Protein AF-A0A9E1VXN6-F1 (afdb_monomer)

Radius of gyration: 14.96 Å; Cα contacts (8 Å, |Δi|>4): 104; chains: 1; bounding box: 39×23×45 Å

Foldseek 3Di:
DLLVLLLVLLVVLLVLLVVLVVLLVVVDDDPLSVVSNVLSVVLNVLSVVLNVCVVPNPDQSLVSLVSSLVSLVVSLVSCVVSVSDDPVRNVVSVVVNVVSNVVSVVSSVVSVVVD

Mean predicted aligned error: 5.27 Å

Nearest PDB structures (foldseek):
  1x8z-assembly1_A-2  TM=6.016E-01  e=4.946E-01  Arabidopsis thaliana
  1x8z-assembly3_A  TM=6.016E-01  e=4.946E-01  Arabidopsis thaliana
  6wkt-assembly1_A  TM=6.660E-01  e=1.505E+00  Bacillus subtilis subsp. subtilis str. 168
  5fig-assembly1_D  TM=6.000E-01  e=5.971E+00  Bacillus subtilis

Secondary structure (DSSP, 8-state):
-HHHHHHHHHHHHHHHTHHHHHHHHHH-S-HHHHHHHHHHHHHHHHHHHHHHHHHHS---HHHHHHHHHHHHHHHHHHHHHHT-S-HHHHHHHHHHHHHHHHHHHHHHHHHHHT-

Solvent-accessible surface area (backbone atoms only — not comparable to full-atom values): 6246 Å² total; per-residue (Å²): 114,68,68,62,53,50,53,52,50,28,51,50,53,38,56,56,29,50,55,38,50,56,43,26,72,73,71,43,101,41,74,66,34,55,50,36,44,53,48,27,51,53,44,34,51,48,30,52,46,36,55,47,39,65,72,77,40,96,56,62,66,58,56,41,48,51,55,50,50,51,42,56,52,52,50,54,53,50,50,59,75,66,62,69,60,54,70,68,61,45,52,50,52,51,53,53,50,51,53,51,47,51,53,47,53,52,49,41,53,51,58,60,72,75,106

Sequence (115 aa):
APDLFISYSAIILSFMCGTLWAGWQTIGNNRLAKGAVLLSNLLALSAWGALLLMLIASVPKVFCVILLMFGFISLLTAERMLGTAVMDYWRMRLSLTAIVLILHLIMITLVIMEF

pLDDT: mean 85.53, std 7.59, range [53.97, 94.62]

Structure (mmCIF, N/CA/C/O backbone):
data_AF-A0A9E1VXN6-F1
#
_entry.id   AF-A0A9E1VXN6-F1
#
loop_
_atom_site.group_PDB
_atom_site.id
_atom_site.type_symbol
_atom_site.label_atom_id
_atom_site.label_alt_id
_atom_site.label_comp_id
_atom_site.label_asym_id
_atom_site.label_entity_id
_atom_site.label_seq_id
_atom_site.pdbx_PDB_ins_code
_atom_site.Cartn_x
_atom_site.Cartn_y
_atom_site.Cartn_z
_atom_site.occupancy
_atom_site.B_iso_or_equiv
_atom_site.auth_seq_id
_atom_site.auth_comp_id
_atom_site.auth_asym_id
_atom_site.auth_atom_id
_atom_site.pdbx_PDB_model_num
ATOM 1 N N . ALA A 1 1 ? -13.308 8.437 13.376 1.00 72.69 1 ALA A N 1
ATOM 2 C CA . ALA A 1 1 ? -11.920 8.532 12.864 1.00 72.69 1 ALA A CA 1
ATOM 3 C C . ALA A 1 1 ? -11.483 7.322 12.017 1.00 72.69 1 ALA A C 1
ATOM 5 O O . ALA A 1 1 ? -10.937 7.559 10.941 1.00 72.69 1 ALA A O 1
ATOM 6 N N . PRO A 1 2 ? -11.739 6.055 12.412 1.00 82.38 2 PRO A N 1
ATOM 7 C CA . PRO A 1 2 ? -11.236 4.875 11.686 1.00 82.38 2 PRO A CA 1
ATOM 8 C C . PRO A 1 2 ? -11.739 4.765 10.242 1.00 82.38 2 PRO A C 1
ATOM 10 O O . PRO A 1 2 ? -10.987 4.435 9.333 1.00 82.38 2 PRO A O 1
ATOM 13 N N . ASP A 1 3 ? -13.000 5.127 10.033 1.00 85.62 3 ASP A N 1
ATOM 14 C CA . ASP A 1 3 ? -13.703 5.012 8.754 1.00 85.62 3 ASP A CA 1
ATOM 15 C C . ASP A 1 3 ? -13.074 5.891 7.653 1.00 85.62 3 ASP A C 1
ATOM 17 O O . ASP A 1 3 ? -12.901 5.463 6.509 1.00 85.62 3 ASP A O 1
ATOM 21 N N . LEU A 1 4 ? -12.648 7.106 8.021 1.00 88.69 4 LEU A N 1
ATOM 22 C CA . LEU A 1 4 ? -11.937 8.025 7.127 1.00 88.69 4 LEU A CA 1
ATOM 23 C C . LEU A 1 4 ? -10.533 7.508 6.796 1.00 88.69 4 LEU A C 1
ATOM 25 O O . LEU A 1 4 ? -10.109 7.581 5.644 1.00 88.69 4 LEU A O 1
ATOM 29 N N . PHE A 1 5 ? -9.829 6.950 7.786 1.00 89.50 5 PHE A N 1
ATOM 30 C CA . PHE A 1 5 ? -8.493 6.384 7.592 1.00 89.50 5 PHE A CA 1
ATOM 31 C C . PHE A 1 5 ? -8.513 5.176 6.644 1.00 89.50 5 PHE A C 1
ATOM 33 O O . PHE A 1 5 ? -7.684 5.090 5.736 1.00 89.50 5 PHE A O 1
ATOM 40 N N . ILE A 1 6 ? -9.479 4.269 6.825 1.00 89.75 6 ILE A N 1
ATOM 41 C CA . ILE A 1 6 ? -9.686 3.095 5.965 1.00 89.75 6 ILE A CA 1
ATOM 42 C C . ILE A 1 6 ? -10.002 3.551 4.536 1.00 89.75 6 ILE A C 1
ATOM 44 O O . ILE A 1 6 ? -9.363 3.088 3.593 1.00 89.75 6 ILE A O 1
ATOM 48 N N . SER A 1 7 ? -10.921 4.509 4.377 1.00 91.88 7 SER A N 1
ATOM 49 C CA . SER A 1 7 ? -11.303 5.058 3.067 1.00 91.88 7 SER A CA 1
ATOM 50 C C . SER A 1 7 ? -10.123 5.691 2.330 1.00 91.88 7 SER A C 1
ATOM 52 O O . SER A 1 7 ? -9.873 5.377 1.167 1.00 91.88 7 SER A O 1
ATOM 54 N N . TYR A 1 8 ? -9.346 6.531 3.016 1.00 92.75 8 TYR A N 1
ATOM 55 C CA . TYR A 1 8 ? -8.145 7.151 2.457 1.00 92.75 8 TYR A CA 1
ATOM 56 C C . TYR A 1 8 ? -7.103 6.106 2.036 1.00 92.75 8 TYR A C 1
ATOM 58 O O . TYR A 1 8 ? -6.574 6.152 0.923 1.00 92.75 8 TYR A O 1
ATOM 66 N N . SER A 1 9 ? -6.855 5.123 2.901 1.00 92.06 9 SER A N 1
ATOM 67 C CA . SER A 1 9 ? -5.891 4.050 2.649 1.00 92.06 9 SER A CA 1
ATOM 68 C C . SER A 1 9 ? -6.306 3.179 1.460 1.00 92.06 9 SER A C 1
ATOM 70 O O . SER A 1 9 ? -5.466 2.846 0.627 1.00 92.06 9 SER A O 1
ATOM 72 N N . ALA A 1 10 ? -7.601 2.876 1.323 1.00 92.44 10 ALA A N 1
ATOM 73 C CA . ALA A 1 10 ? -8.147 2.131 0.192 1.00 92.44 10 ALA A CA 1
ATOM 74 C C . ALA A 1 10 ? -7.973 2.876 -1.144 1.00 92.44 10 ALA A C 1
ATOM 76 O O . ALA A 1 10 ? -7.595 2.263 -2.147 1.00 92.44 10 ALA A O 1
ATOM 77 N N . ILE A 1 11 ? -8.189 4.198 -1.159 1.00 92.94 11 ILE A N 1
ATOM 78 C CA . ILE A 1 11 ? -7.987 5.034 -2.354 1.00 92.94 11 ILE A CA 1
ATOM 79 C C . ILE A 1 11 ? -6.512 5.036 -2.762 1.00 92.94 11 ILE A C 1
ATOM 81 O O . ILE A 1 11 ? -6.202 4.788 -3.928 1.00 92.94 11 ILE A O 1
ATOM 85 N N . ILE A 1 12 ? -5.593 5.262 -1.818 1.00 92.75 12 ILE A N 1
ATOM 86 C CA . ILE A 1 12 ? -4.154 5.265 -2.117 1.00 92.75 12 ILE A CA 1
ATOM 87 C C . ILE A 1 12 ? -3.691 3.903 -2.606 1.00 92.75 12 ILE A C 1
ATOM 89 O O . ILE A 1 12 ? -2.975 3.833 -3.602 1.00 92.75 12 ILE A O 1
ATOM 93 N N . LEU A 1 13 ? -4.093 2.822 -1.937 1.00 91.19 13 LEU A N 1
ATOM 94 C CA . LEU A 1 13 ? -3.713 1.476 -2.349 1.00 91.19 13 LEU A CA 1
ATOM 95 C C . LEU A 1 13 ? -4.179 1.195 -3.785 1.00 91.19 13 LEU A C 1
ATOM 97 O O . LEU A 1 13 ? -3.392 0.716 -4.600 1.00 91.19 13 LEU A O 1
ATOM 101 N N . SER A 1 14 ? -5.416 1.573 -4.116 1.00 91.00 14 SER A N 1
ATOM 102 C CA . SER A 1 14 ? -5.981 1.426 -5.464 1.00 91.00 14 SER A CA 1
ATOM 103 C C . SER A 1 14 ? -5.237 2.268 -6.503 1.00 91.00 14 SER A C 1
ATOM 105 O O . SER A 1 14 ? -4.925 1.776 -7.584 1.00 91.00 14 SER A O 1
ATOM 107 N N . PHE A 1 15 ? -4.894 3.517 -6.176 1.00 89.75 15 PHE A N 1
ATOM 108 C CA . PHE A 1 15 ? -4.102 4.379 -7.057 1.00 89.75 15 PHE A CA 1
ATOM 109 C C . PHE A 1 15 ? -2.708 3.793 -7.311 1.00 89.75 15 PHE A C 1
ATOM 111 O O . PHE A 1 15 ? -2.256 3.693 -8.451 1.00 89.75 15 PHE A O 1
ATOM 118 N N . MET A 1 16 ? -2.046 3.336 -6.249 1.00 88.75 16 MET A N 1
ATOM 119 C CA . MET A 1 16 ? -0.717 2.747 -6.327 1.00 88.75 16 MET A CA 1
ATOM 120 C C . MET A 1 16 ? -0.701 1.424 -7.103 1.00 88.75 16 MET A C 1
ATOM 122 O O . MET A 1 16 ? 0.298 1.121 -7.740 1.00 88.75 16 MET A O 1
ATOM 126 N N . CYS A 1 17 ? -1.800 0.664 -7.145 1.00 87.94 17 CYS A N 1
ATOM 127 C CA . CYS A 1 17 ? -1.923 -0.513 -8.015 1.00 87.94 17 CYS A CA 1
ATOM 128 C C . CYS A 1 17 ? -1.723 -0.187 -9.509 1.00 87.94 17 CYS A C 1
ATOM 130 O O . CYS A 1 17 ? -1.326 -1.061 -10.283 1.00 87.94 17 CYS A O 1
ATOM 132 N N . GLY A 1 18 ? -1.920 1.070 -9.922 1.00 84.88 18 GLY A N 1
ATOM 133 C CA . GLY A 1 18 ? -1.624 1.536 -11.278 1.00 84.88 18 GLY A CA 1
ATOM 134 C C . GLY A 1 18 ? -0.138 1.465 -11.661 1.00 84.88 18 GLY A C 1
ATOM 135 O O . GLY A 1 18 ? 0.179 1.331 -12.843 1.00 84.88 18 GLY A O 1
ATOM 136 N N . THR A 1 19 ? 0.797 1.471 -10.703 1.00 84.19 19 THR A N 1
ATOM 137 C CA . THR A 1 19 ? 2.239 1.369 -11.014 1.00 84.19 19 THR A CA 1
ATOM 138 C C . THR A 1 19 ? 2.615 -0.004 -11.568 1.00 84.19 19 THR A C 1
ATOM 140 O O . THR A 1 19 ? 3.475 -0.106 -12.443 1.00 84.19 19 THR A O 1
ATOM 143 N N . LEU A 1 20 ? 1.917 -1.063 -11.141 1.00 83.31 20 LEU A N 1
ATOM 144 C CA . LEU A 1 20 ? 2.082 -2.423 -11.667 1.00 83.31 20 LEU A CA 1
ATOM 145 C C . LEU A 1 20 ? 1.658 -2.517 -13.140 1.00 83.31 20 LEU A C 1
ATOM 147 O O . LEU A 1 20 ? 2.290 -3.235 -13.914 1.00 83.31 20 LEU A O 1
ATOM 151 N N . TRP A 1 21 ? 0.635 -1.757 -13.547 1.00 81.69 21 TRP A N 1
ATOM 152 C CA . TRP A 1 21 ? 0.229 -1.646 -14.953 1.00 81.69 21 TRP A CA 1
ATOM 153 C C . TRP A 1 21 ? 1.290 -0.942 -15.804 1.00 81.69 21 TRP A C 1
ATOM 155 O O . TRP A 1 21 ? 1.592 -1.401 -16.905 1.00 81.69 21 TRP A 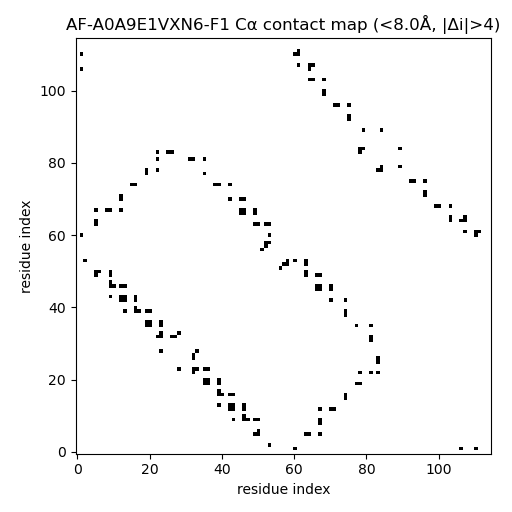O 1
ATOM 165 N N . ALA A 1 22 ? 1.905 0.124 -15.284 1.00 78.94 22 ALA A N 1
ATOM 166 C CA . ALA A 1 22 ? 3.020 0.789 -15.958 1.00 78.94 22 ALA A CA 1
ATOM 167 C C . ALA A 1 22 ? 4.245 -0.139 -16.086 1.00 78.94 22 ALA A C 1
ATOM 169 O O . ALA A 1 22 ? 4.880 -0.193 -17.136 1.00 78.94 22 ALA A O 1
ATOM 170 N N . GLY A 1 23 ? 4.535 -0.936 -15.050 1.00 74.94 23 GLY A N 1
ATOM 171 C CA . GLY A 1 23 ? 5.591 -1.951 -15.082 1.00 74.94 23 GLY A CA 1
ATOM 172 C C . GLY A 1 23 ? 5.339 -3.084 -16.086 1.00 74.94 23 GLY A C 1
ATOM 173 O O . GLY A 1 23 ? 6.278 -3.627 -16.662 1.00 74.94 23 GLY A O 1
ATOM 174 N N . TRP A 1 24 ? 4.077 -3.434 -16.347 1.00 75.88 24 TRP A N 1
ATOM 175 C CA . TRP A 1 24 ? 3.735 -4.427 -17.371 1.00 75.88 24 TRP A CA 1
ATOM 176 C C . TRP A 1 24 ? 4.091 -3.956 -18.787 1.00 75.88 24 TRP A C 1
ATOM 178 O O . TRP A 1 24 ? 4.620 -4.739 -19.577 1.00 75.88 24 TRP A O 1
ATOM 188 N N . GLN A 1 25 ? 3.866 -2.674 -19.091 1.00 74.94 25 GLN A N 1
ATOM 189 C CA . GLN A 1 25 ? 4.193 -2.102 -20.401 1.00 74.94 25 GLN A CA 1
ATOM 190 C C . GLN A 1 25 ? 5.703 -2.091 -20.682 1.00 74.94 25 GLN A C 1
ATOM 192 O O . GLN A 1 25 ? 6.104 -2.217 -21.836 1.00 74.94 25 GLN A O 1
ATOM 197 N N . THR A 1 26 ? 6.542 -1.979 -19.647 1.00 74.00 26 THR A N 1
ATOM 198 C CA . THR A 1 26 ? 8.003 -1.890 -19.801 1.00 74.00 26 THR A CA 1
ATOM 199 C C . THR A 1 26 ? 8.699 -3.247 -19.926 1.00 74.00 26 THR A C 1
ATOM 201 O O . THR A 1 26 ? 9.701 -3.341 -20.629 1.00 74.00 26 THR A O 1
ATOM 204 N N . ILE A 1 27 ? 8.186 -4.309 -19.291 1.00 69.50 27 ILE A N 1
ATOM 205 C CA . ILE A 1 27 ? 8.816 -5.649 -19.307 1.00 69.50 27 ILE A CA 1
ATOM 206 C C . ILE A 1 27 ? 8.360 -6.505 -20.507 1.00 69.50 27 ILE A C 1
ATOM 208 O O . ILE A 1 27 ? 9.004 -7.498 -20.851 1.00 69.50 27 ILE A O 1
ATOM 212 N N . GLY A 1 28 ? 7.252 -6.148 -21.165 1.00 64.88 28 GLY A N 1
ATOM 213 C CA . GLY A 1 28 ? 6.671 -6.949 -22.245 1.00 64.88 28 GLY A CA 1
ATOM 214 C C . GLY A 1 28 ? 5.981 -8.230 -21.748 1.00 64.88 28 GLY A C 1
ATOM 215 O O . GLY A 1 28 ? 5.709 -8.397 -20.559 1.00 64.88 28 GLY A O 1
ATOM 216 N N . ASN A 1 29 ? 5.646 -9.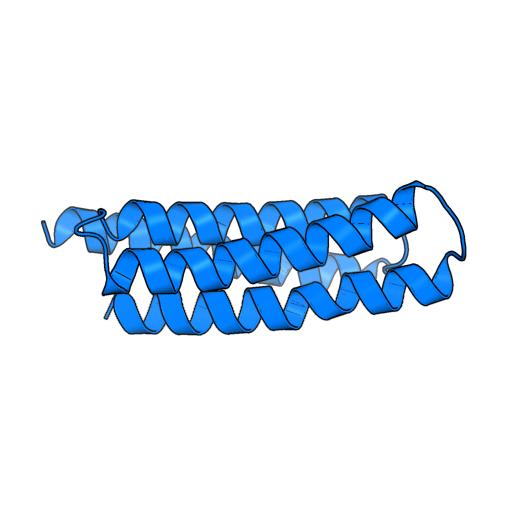147 -22.667 1.00 64.88 29 ASN A N 1
ATOM 217 C CA . ASN A 1 29 ? 4.774 -10.317 -22.442 1.00 64.88 29 ASN A CA 1
ATOM 218 C C . ASN A 1 29 ? 5.425 -11.443 -21.598 1.00 64.88 29 ASN A C 1
ATOM 220 O O . ASN A 1 29 ? 5.526 -12.588 -22.035 1.00 64.88 29 ASN A O 1
ATOM 224 N N . ASN A 1 30 ? 5.860 -11.129 -20.378 1.00 73.88 30 ASN A N 1
ATOM 225 C CA . ASN A 1 30 ? 6.396 -12.077 -19.406 1.00 73.88 30 ASN A CA 1
ATOM 226 C C . ASN A 1 30 ? 5.289 -12.566 -18.445 1.00 73.88 30 ASN A C 1
ATOM 228 O O . ASN A 1 30 ? 4.375 -11.823 -18.079 1.00 73.88 30 ASN A O 1
ATOM 232 N N . ARG A 1 31 ? 5.374 -13.824 -17.992 1.00 77.62 31 ARG A N 1
ATOM 233 C CA . ARG A 1 31 ? 4.431 -14.440 -17.039 1.00 77.62 31 ARG A CA 1
ATOM 234 C C . ARG A 1 31 ? 4.350 -13.659 -15.722 1.00 77.62 31 ARG A C 1
ATOM 236 O O . ARG A 1 31 ? 3.260 -13.507 -15.178 1.00 77.62 31 ARG A O 1
ATOM 243 N N . LEU A 1 32 ? 5.479 -13.117 -15.258 1.00 75.62 32 LEU A N 1
ATOM 244 C CA . LEU A 1 32 ? 5.544 -12.256 -14.069 1.00 75.62 32 LEU A CA 1
ATOM 245 C C . LEU A 1 32 ? 4.771 -10.945 -14.259 1.00 75.62 32 LEU A C 1
ATOM 247 O O . LEU A 1 32 ? 4.044 -10.522 -13.365 1.00 75.62 32 LEU A O 1
ATOM 251 N N . ALA A 1 33 ? 4.860 -10.348 -15.447 1.00 77.50 33 ALA A N 1
ATOM 252 C CA . ALA A 1 33 ? 4.182 -9.099 -15.765 1.00 77.50 33 ALA A CA 1
ATOM 253 C C . ALA A 1 33 ? 2.649 -9.289 -15.813 1.00 77.50 33 ALA A C 1
ATOM 255 O O . ALA A 1 33 ? 1.907 -8.468 -15.281 1.00 77.50 33 ALA A O 1
ATOM 256 N N . LYS A 1 34 ? 2.163 -10.421 -16.348 1.00 82.12 34 LYS A N 1
ATOM 257 C CA . LYS A 1 34 ? 0.735 -10.798 -16.259 1.00 82.12 34 LYS A CA 1
ATOM 258 C C . LYS A 1 34 ? 0.278 -11.017 -14.814 1.00 82.12 34 LYS A C 1
ATOM 260 O O . LYS A 1 34 ? -0.811 -10.585 -14.446 1.00 82.12 34 LYS A O 1
ATOM 265 N N . GLY A 1 35 ? 1.112 -11.668 -13.999 1.00 83.69 35 GLY A N 1
ATOM 266 C CA . GLY A 1 35 ? 0.845 -11.873 -12.573 1.00 83.69 35 GLY A CA 1
ATOM 267 C C . GLY A 1 35 ? 0.702 -10.558 -11.804 1.00 83.69 35 GLY A C 1
ATOM 268 O O . GLY A 1 35 ? -0.217 -10.421 -11.004 1.00 83.69 35 GLY A O 1
ATOM 269 N N . ALA A 1 36 ? 1.543 -9.566 -12.101 1.00 84.19 36 ALA A N 1
ATOM 270 C CA . ALA A 1 36 ? 1.456 -8.233 -11.504 1.00 84.19 36 ALA A CA 1
ATOM 271 C C . ALA A 1 36 ? 0.167 -7.481 -11.857 1.00 84.19 36 ALA A C 1
ATOM 273 O O . ALA A 1 36 ? -0.419 -6.844 -10.984 1.00 84.19 36 ALA A O 1
ATOM 274 N N . VAL A 1 37 ? -0.303 -7.579 -13.103 1.00 85.12 37 VAL A N 1
ATOM 275 C CA . VAL A 1 37 ? -1.586 -6.983 -13.515 1.00 85.12 37 VAL A CA 1
ATOM 276 C C . VAL A 1 37 ? -2.765 -7.673 -12.828 1.00 85.12 37 VAL A C 1
ATOM 278 O O . VAL A 1 37 ? -3.715 -7.016 -12.411 1.00 85.12 37 VAL A O 1
ATOM 281 N N . LEU A 1 38 ? -2.725 -8.997 -12.668 1.00 88.00 38 LEU A N 1
ATOM 282 C CA . LEU A 1 38 ? -3.761 -9.698 -11.909 1.00 88.00 38 LEU A CA 1
ATOM 283 C C . LEU A 1 38 ? -3.750 -9.262 -10.437 1.00 88.00 38 LEU A C 1
ATOM 285 O O . LEU A 1 38 ? -4.797 -8.955 -9.874 1.00 88.00 38 LEU A O 1
ATOM 289 N N . LEU A 1 39 ? -2.563 -9.189 -9.833 1.00 87.56 39 LEU A N 1
ATOM 290 C CA . LEU A 1 39 ? -2.385 -8.784 -8.443 1.00 87.56 39 LEU A CA 1
ATOM 291 C C . LEU A 1 39 ? -2.855 -7.346 -8.197 1.00 87.56 39 LEU A C 1
ATOM 293 O O . LEU A 1 39 ? -3.530 -7.105 -7.204 1.00 87.56 39 LEU A O 1
ATOM 297 N N . SER A 1 40 ? -2.591 -6.409 -9.111 1.00 88.25 40 SER A N 1
ATOM 298 C CA . SER A 1 40 ? -3.063 -5.023 -8.986 1.00 88.25 40 SER A CA 1
ATOM 299 C C . SER A 1 40 ? -4.592 -4.926 -8.944 1.00 88.25 40 SER A C 1
ATOM 301 O O . SER A 1 40 ? -5.146 -4.191 -8.129 1.00 88.25 40 SER A O 1
ATOM 303 N N . ASN A 1 41 ? -5.288 -5.727 -9.755 1.00 91.56 41 ASN A N 1
ATOM 304 C CA . ASN A 1 41 ? -6.748 -5.802 -9.732 1.00 91.56 41 ASN A CA 1
ATOM 305 C C . ASN A 1 41 ? -7.268 -6.469 -8.454 1.00 91.56 41 ASN A C 1
ATOM 307 O O . ASN A 1 41 ? -8.224 -5.981 -7.859 1.00 91.56 41 ASN A O 1
ATOM 311 N N . LEU A 1 42 ? -6.631 -7.554 -8.004 1.00 90.56 42 LEU A N 1
ATOM 312 C CA . LEU A 1 42 ? -6.994 -8.212 -6.745 1.00 90.56 42 LEU A CA 1
ATOM 313 C C . LEU A 1 42 ? -6.823 -7.274 -5.544 1.00 90.56 42 LEU A C 1
ATOM 315 O O . LEU A 1 42 ? -7.670 -7.273 -4.656 1.00 90.56 42 LEU A O 1
ATOM 319 N N . LEU A 1 43 ? -5.769 -6.456 -5.530 1.00 90.38 43 LEU A N 1
ATOM 320 C CA . LEU A 1 43 ? -5.527 -5.458 -4.489 1.00 90.38 43 LEU A CA 1
ATOM 321 C C . LEU A 1 43 ? -6.532 -4.298 -4.536 1.00 90.38 43 LEU A C 1
ATOM 323 O O . LEU A 1 43 ? -7.004 -3.857 -3.492 1.00 90.38 43 LEU A O 1
ATOM 327 N N . ALA A 1 44 ? -6.908 -3.821 -5.725 1.00 90.38 44 ALA A N 1
ATOM 328 C CA . ALA A 1 44 ? -7.956 -2.808 -5.857 1.00 90.38 44 ALA A CA 1
ATOM 329 C C . ALA A 1 44 ? -9.329 -3.350 -5.413 1.00 90.38 44 ALA A C 1
ATOM 331 O O . ALA A 1 44 ? -10.068 -2.682 -4.689 1.00 90.38 44 ALA A O 1
ATOM 332 N N . LEU A 1 45 ? -9.654 -4.593 -5.788 1.00 90.06 45 LEU A N 1
ATOM 333 C CA . LEU A 1 45 ? -10.877 -5.268 -5.351 1.00 90.06 45 LEU A CA 1
ATOM 334 C C . LEU A 1 45 ? -10.879 -5.539 -3.847 1.00 90.06 45 LEU A C 1
ATOM 336 O O . LEU A 1 45 ? -11.926 -5.403 -3.222 1.00 90.06 45 LEU A O 1
ATOM 340 N N . SER A 1 46 ? -9.739 -5.891 -3.249 1.00 89.44 46 SER A N 1
ATOM 341 C CA . SER A 1 46 ? -9.647 -6.084 -1.801 1.00 89.44 46 SER A CA 1
ATOM 342 C C . SER A 1 46 ? -9.784 -4.758 -1.049 1.00 89.44 46 SER A C 1
ATOM 344 O O . SER A 1 46 ? -10.478 -4.712 -0.034 1.00 89.44 46 SER A O 1
ATOM 346 N N . ALA A 1 47 ? -9.225 -3.664 -1.579 1.00 90.44 47 ALA A N 1
ATOM 347 C CA . ALA A 1 47 ? -9.403 -2.319 -1.037 1.00 90.44 47 ALA A CA 1
ATOM 348 C C . ALA A 1 47 ? -10.876 -1.882 -1.066 1.00 90.44 47 ALA A C 1
ATOM 350 O O . ALA A 1 47 ? -11.409 -1.428 -0.055 1.00 90.44 47 ALA A O 1
ATOM 351 N N . TRP A 1 48 ? -11.561 -2.076 -2.195 1.00 91.81 48 TRP A N 1
ATOM 352 C CA . TRP A 1 48 ? -13.001 -1.831 -2.295 1.00 91.81 48 TRP A CA 1
ATOM 353 C C . TRP A 1 48 ? -13.814 -2.769 -1.391 1.00 91.81 48 TRP A C 1
ATOM 355 O O . TRP A 1 48 ? -14.740 -2.334 -0.708 1.00 91.81 48 TRP A O 1
ATOM 365 N N . GLY A 1 49 ? -13.424 -4.042 -1.322 1.00 88.38 49 GLY A N 1
ATOM 366 C CA . GLY A 1 49 ? -14.017 -5.040 -0.440 1.00 88.38 49 GLY A CA 1
ATOM 367 C C . GLY A 1 49 ? -13.923 -4.650 1.034 1.00 88.38 49 GLY A C 1
ATOM 368 O O . GLY A 1 49 ? -14.891 -4.833 1.763 1.00 88.38 49 GLY A O 1
ATOM 369 N N . ALA A 1 50 ? -12.817 -4.042 1.474 1.00 88.00 50 ALA A N 1
ATOM 370 C C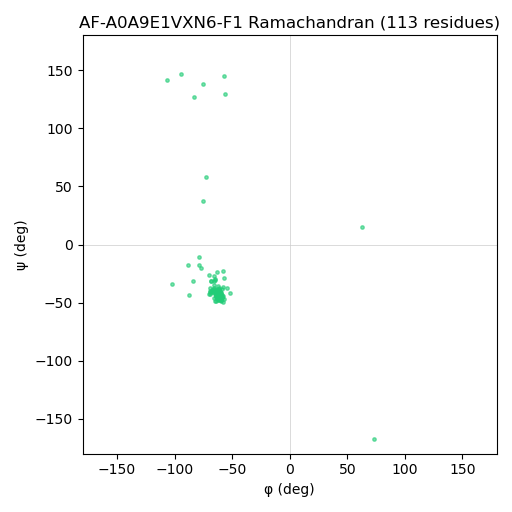A . ALA A 1 50 ? -12.690 -3.514 2.833 1.00 88.00 50 ALA A CA 1
ATOM 371 C C . ALA A 1 50 ? -13.719 -2.406 3.123 1.00 88.00 50 ALA A C 1
ATOM 373 O O . ALA A 1 50 ? -14.302 -2.386 4.204 1.00 88.00 50 ALA A O 1
ATOM 374 N N . LEU A 1 51 ? -14.003 -1.531 2.151 1.00 87.81 51 LEU A N 1
ATOM 375 C CA . LEU A 1 51 ? -15.044 -0.503 2.288 1.00 87.81 51 LEU A CA 1
ATOM 376 C C . LEU A 1 51 ? -16.446 -1.113 2.334 1.00 87.81 51 LEU A C 1
ATOM 378 O O . LEU A 1 51 ? -17.268 -0.704 3.151 1.00 87.81 51 LEU A O 1
ATOM 382 N N . LEU A 1 52 ? -16.715 -2.120 1.498 1.00 87.75 52 LEU A N 1
ATOM 383 C CA . LEU A 1 52 ? -17.985 -2.845 1.534 1.00 87.75 52 LEU A CA 1
ATOM 384 C C . LEU A 1 52 ? -18.190 -3.592 2.849 1.00 87.75 52 LEU A C 1
ATOM 386 O O . LEU A 1 52 ? -19.285 -3.544 3.402 1.00 87.75 52 LEU A O 1
ATOM 390 N N . LEU A 1 53 ? -17.157 -4.266 3.357 1.00 84.31 53 LEU A N 1
ATOM 391 C CA . LEU A 1 53 ? -17.214 -4.951 4.646 1.00 84.31 53 LEU A CA 1
ATOM 392 C C . LEU A 1 53 ? -17.486 -3.963 5.773 1.00 84.31 53 LEU A C 1
ATOM 394 O O . LEU A 1 53 ? -18.253 -4.290 6.664 1.00 84.31 53 LEU A O 1
ATOM 398 N N . MET A 1 54 ? -16.927 -2.75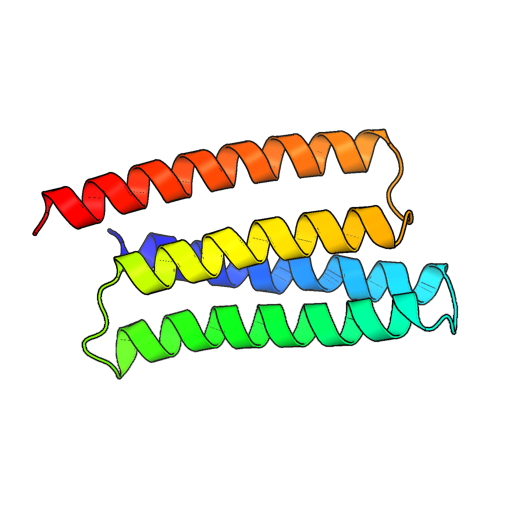6 5.701 1.00 82.81 54 MET A N 1
ATOM 399 C CA . MET A 1 54 ? -17.217 -1.695 6.662 1.00 82.81 54 MET A CA 1
ATOM 400 C C . MET A 1 54 ? -18.674 -1.200 6.592 1.00 82.81 54 MET A C 1
ATOM 402 O O . MET A 1 54 ? -19.215 -0.772 7.607 1.00 82.81 54 MET A O 1
ATOM 406 N N . LEU A 1 55 ? -19.300 -1.234 5.408 1.00 80.88 55 LEU A N 1
ATOM 407 C CA . LEU A 1 55 ? -20.656 -0.722 5.175 1.00 80.88 55 LEU A CA 1
ATOM 408 C C . LEU A 1 55 ? -21.757 -1.759 5.448 1.00 80.88 55 LEU A C 1
ATOM 410 O O . LEU A 1 55 ? -22.802 -1.422 5.995 1.00 80.88 55 LEU A O 1
ATOM 414 N N . ILE A 1 56 ? -21.554 -2.998 5.002 1.00 76.94 56 ILE A N 1
ATOM 415 C CA . ILE A 1 56 ? -22.597 -4.034 4.937 1.00 76.94 56 ILE A CA 1
ATOM 416 C C . ILE A 1 56 ? -22.463 -5.025 6.089 1.00 76.94 56 ILE A C 1
ATOM 418 O O . ILE A 1 56 ? -23.459 -5.563 6.571 1.00 76.94 56 ILE A O 1
ATOM 422 N N . ALA A 1 57 ? -21.233 -5.302 6.516 1.00 70.44 57 ALA A N 1
ATOM 423 C CA . ALA A 1 57 ? -20.959 -6.343 7.483 1.00 70.44 57 ALA A CA 1
ATOM 424 C C . ALA A 1 57 ? -20.601 -5.722 8.837 1.00 70.44 57 ALA A C 1
ATOM 426 O O . ALA A 1 57 ? -19.865 -4.746 8.926 1.00 70.44 57 ALA A O 1
ATOM 427 N N . SER A 1 58 ? -21.066 -6.327 9.929 1.00 71.94 58 SER A N 1
ATOM 428 C CA . SER A 1 58 ? -20.677 -5.926 11.290 1.00 71.94 58 SER A CA 1
ATOM 429 C C . SER A 1 58 ? -19.256 -6.407 11.639 1.00 71.94 58 SER A C 1
ATOM 431 O O . SER A 1 58 ? -18.991 -6.883 12.742 1.00 71.94 58 SER A O 1
ATOM 433 N N . VAL A 1 59 ? -18.348 -6.364 10.660 1.00 78.44 59 VAL A N 1
ATOM 434 C CA . VAL A 1 59 ? -16.979 -6.865 10.761 1.00 78.44 59 VAL A CA 1
ATOM 435 C C . VAL A 1 59 ? -16.145 -5.886 11.586 1.00 78.44 59 VAL A C 1
ATOM 437 O O . VAL A 1 59 ? -16.245 -4.672 11.387 1.00 78.44 59 VAL A O 1
ATOM 440 N N . PRO A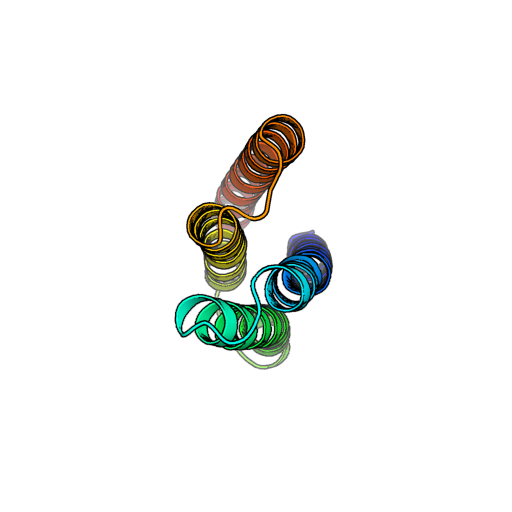 1 60 ? -15.279 -6.377 12.492 1.00 82.25 60 PRO A N 1
ATOM 441 C CA . PRO A 1 60 ? -14.390 -5.512 13.251 1.00 82.25 60 PRO A CA 1
ATOM 442 C C . PRO A 1 60 ? -13.525 -4.654 12.323 1.00 82.25 60 PRO A C 1
ATOM 444 O O . PRO A 1 60 ? -12.837 -5.172 11.442 1.00 82.25 60 PRO A O 1
ATOM 447 N N . LYS A 1 61 ? -13.493 -3.338 12.555 1.00 85.62 61 LYS A N 1
ATOM 448 C CA . LYS A 1 61 ? -12.711 -2.386 11.741 1.00 85.62 61 LYS A CA 1
ATOM 449 C C . LYS A 1 61 ? -11.222 -2.739 11.694 1.00 85.62 61 LYS A C 1
ATOM 451 O O . LYS A 1 61 ? -10.567 -2.513 10.680 1.00 85.62 61 LYS A O 1
ATOM 456 N N . VAL A 1 62 ? -10.717 -3.383 12.751 1.00 87.31 62 VAL A N 1
ATOM 457 C CA . VAL A 1 62 ? -9.361 -3.951 12.828 1.00 87.31 62 VAL A CA 1
ATOM 458 C C . VAL A 1 62 ? -9.061 -4.867 11.638 1.00 87.31 62 VAL A C 1
ATOM 460 O O . VAL A 1 62 ? -7.987 -4.769 11.052 1.00 87.31 62 VAL A O 1
ATOM 463 N N . PHE A 1 63 ? -10.016 -5.704 11.222 1.00 88.50 63 PHE A N 1
ATOM 464 C CA . PHE A 1 63 ? -9.841 -6.594 10.075 1.00 88.50 63 PHE A CA 1
ATOM 465 C C . PHE A 1 63 ? -9.626 -5.812 8.772 1.00 88.50 63 PHE A C 1
ATOM 467 O O . PHE A 1 63 ? -8.726 -6.139 8.001 1.00 88.50 63 PHE A O 1
ATOM 474 N N . CYS A 1 64 ? -10.398 -4.743 8.551 1.00 89.06 64 CYS A N 1
ATOM 475 C CA . CYS A 1 64 ? -10.260 -3.890 7.369 1.00 89.06 64 CYS A CA 1
ATOM 476 C C . CYS A 1 64 ? -8.886 -3.203 7.328 1.00 89.06 64 CYS A C 1
ATOM 478 O O . CYS A 1 64 ? -8.243 -3.170 6.280 1.00 89.06 64 CYS A O 1
ATOM 480 N N . VAL A 1 65 ? -8.405 -2.706 8.474 1.00 89.00 65 VAL A N 1
ATOM 481 C CA . VAL A 1 65 ? -7.073 -2.086 8.580 1.00 89.00 65 VAL A CA 1
ATOM 482 C C . VAL A 1 65 ? -5.969 -3.110 8.300 1.00 89.00 65 VAL A C 1
ATOM 484 O O . VAL A 1 65 ? -5.058 -2.826 7.527 1.00 89.00 65 VAL A O 1
ATOM 487 N N . ILE A 1 66 ? -6.062 -4.319 8.859 1.00 91.50 66 ILE A N 1
ATOM 488 C CA . ILE A 1 66 ? -5.087 -5.393 8.611 1.00 91.50 66 ILE A CA 1
ATOM 489 C C . ILE A 1 66 ? -5.072 -5.793 7.129 1.00 91.50 66 ILE A C 1
ATOM 491 O O . ILE A 1 66 ? -3.999 -5.924 6.540 1.00 91.50 66 ILE A O 1
ATOM 495 N N . LEU A 1 67 ? -6.242 -5.949 6.506 1.00 92.12 67 LEU A N 1
ATOM 496 C CA . LEU A 1 67 ? -6.359 -6.293 5.088 1.00 92.12 67 LEU A CA 1
ATOM 497 C C . LEU A 1 67 ? -5.670 -5.246 4.200 1.00 92.12 67 LEU A C 1
ATOM 499 O O . LEU A 1 67 ? -4.877 -5.606 3.327 1.00 92.12 67 LEU A O 1
ATOM 503 N N . LEU A 1 68 ? -5.908 -3.956 4.455 1.00 91.38 68 LEU A N 1
ATOM 504 C CA . LEU A 1 68 ? -5.258 -2.863 3.724 1.00 91.38 68 LEU A CA 1
ATOM 505 C C . LEU A 1 68 ? -3.742 -2.839 3.953 1.00 91.38 68 LEU A C 1
ATOM 507 O O . LEU A 1 68 ? -2.980 -2.681 2.998 1.00 91.38 68 LEU A O 1
ATOM 511 N N . MET A 1 69 ? -3.298 -3.077 5.190 1.00 91.62 69 MET A N 1
ATOM 512 C CA . MET A 1 69 ? -1.881 -3.175 5.546 1.00 91.62 69 MET A CA 1
ATOM 513 C C . MET A 1 69 ? -1.171 -4.269 4.732 1.00 91.62 69 MET A C 1
ATOM 515 O O . MET A 1 69 ? -0.120 -4.019 4.137 1.00 91.62 69 MET A O 1
ATOM 519 N N . PHE A 1 70 ? -1.769 -5.461 4.632 1.00 92.69 70 PHE A N 1
ATOM 520 C CA . PHE A 1 70 ? -1.253 -6.538 3.781 1.00 92.69 70 PHE A CA 1
ATOM 521 C C . PHE A 1 70 ? -1.246 -6.162 2.299 1.00 92.69 70 PHE A C 1
ATOM 523 O O . PHE A 1 70 ? -0.313 -6.529 1.582 1.00 92.69 70 PHE A O 1
ATOM 530 N N . GLY A 1 71 ? -2.238 -5.395 1.843 1.00 91.69 71 GLY A N 1
ATOM 531 C CA . GLY A 1 71 ? -2.280 -4.887 0.478 1.00 91.69 71 GLY A CA 1
ATOM 532 C C . GLY A 1 71 ? -1.064 -4.024 0.129 1.00 91.69 71 GLY A C 1
ATOM 533 O O . GLY A 1 71 ? -0.433 -4.247 -0.905 1.00 91.69 71 GLY A O 1
ATOM 534 N N . PHE A 1 72 ? -0.669 -3.105 1.016 1.00 91.94 72 PHE A N 1
ATOM 535 C CA . PHE A 1 72 ? 0.528 -2.276 0.821 1.00 91.94 72 PHE A CA 1
ATOM 536 C C . PHE A 1 72 ? 1.824 -3.095 0.774 1.00 91.94 72 PHE A C 1
ATOM 538 O O . PHE A 1 72 ? 2.690 -2.827 -0.061 1.00 91.94 72 PHE A O 1
ATOM 545 N N . ILE A 1 73 ? 1.952 -4.115 1.629 1.00 91.69 73 ILE A N 1
ATOM 546 C CA . ILE A 1 73 ? 3.119 -5.013 1.629 1.00 91.69 73 ILE A CA 1
ATOM 547 C C . ILE A 1 73 ? 3.174 -5.805 0.322 1.00 91.69 73 ILE A C 1
ATOM 549 O O . ILE A 1 73 ? 4.214 -5.839 -0.333 1.00 91.69 73 ILE A O 1
ATOM 553 N N . SER A 1 74 ? 2.051 -6.407 -0.077 1.00 91.06 74 SER A N 1
ATOM 554 C CA . SER A 1 74 ? 1.949 -7.209 -1.297 1.00 91.06 74 SER A CA 1
ATOM 555 C C . SER A 1 74 ? 2.305 -6.398 -2.543 1.00 91.06 74 SER A C 1
ATOM 557 O O . SER A 1 74 ? 3.086 -6.858 -3.377 1.00 91.06 74 SER A O 1
ATOM 559 N N . LEU A 1 75 ? 1.808 -5.162 -2.626 1.00 89.75 75 LEU A N 1
ATOM 560 C CA . LEU A 1 75 ? 2.133 -4.216 -3.688 1.00 89.75 75 LEU A CA 1
ATOM 561 C C . LEU A 1 75 ? 3.646 -3.946 -3.762 1.00 89.75 75 LEU A C 1
ATOM 563 O O . LEU A 1 75 ? 4.244 -4.051 -4.831 1.00 89.75 75 LEU A O 1
ATOM 567 N N . LEU A 1 76 ? 4.272 -3.637 -2.622 1.00 90.00 76 LEU A N 1
ATOM 568 C CA . LEU A 1 76 ? 5.705 -3.360 -2.541 1.00 90.00 76 LEU A CA 1
ATOM 569 C C . LEU A 1 76 ? 6.536 -4.593 -2.947 1.00 90.00 76 LEU A C 1
ATOM 571 O O . LEU A 1 76 ? 7.496 -4.482 -3.710 1.00 90.00 76 LEU A O 1
ATOM 575 N N . THR A 1 77 ? 6.154 -5.792 -2.496 1.00 87.62 77 THR A N 1
ATOM 576 C CA . THR A 1 77 ? 6.803 -7.043 -2.916 1.00 87.62 77 THR A CA 1
ATOM 577 C C . THR A 1 77 ? 6.661 -7.269 -4.421 1.00 87.62 77 THR A C 1
ATOM 579 O O . THR A 1 77 ? 7.646 -7.602 -5.079 1.00 87.62 77 THR A O 1
ATOM 582 N N . ALA A 1 78 ? 5.475 -7.043 -4.988 1.00 86.69 78 ALA A N 1
ATOM 583 C CA . ALA A 1 78 ? 5.234 -7.214 -6.417 1.00 86.69 78 ALA A CA 1
ATOM 584 C C . ALA A 1 78 ? 6.061 -6.234 -7.268 1.00 86.69 78 ALA A C 1
ATOM 586 O O . ALA A 1 78 ? 6.675 -6.652 -8.250 1.00 86.69 78 ALA A O 1
ATOM 587 N N . GLU A 1 79 ? 6.167 -4.964 -6.859 1.00 85.62 79 GLU A N 1
ATOM 588 C CA . GLU A 1 79 ? 7.052 -3.982 -7.505 1.00 85.62 79 GLU A CA 1
ATOM 589 C C . GLU A 1 79 ? 8.521 -4.429 -7.469 1.00 85.62 79 GLU A C 1
ATOM 591 O O . GLU A 1 79 ? 9.229 -4.325 -8.474 1.00 85.62 79 GLU A O 1
ATOM 596 N N . ARG A 1 80 ? 8.984 -4.990 -6.342 1.00 85.12 80 ARG A N 1
ATOM 597 C CA . ARG A 1 80 ? 10.353 -5.515 -6.234 1.00 85.12 80 ARG A CA 1
ATOM 598 C C . ARG A 1 80 ? 10.601 -6.687 -7.167 1.00 85.12 80 ARG A C 1
ATOM 600 O O . ARG A 1 80 ? 11.669 -6.752 -7.770 1.00 85.12 80 ARG A O 1
ATOM 607 N N . MET A 1 81 ? 9.644 -7.610 -7.259 1.00 82.62 81 MET A N 1
ATOM 608 C CA . MET A 1 81 ? 9.763 -8.801 -8.102 1.00 82.62 81 MET A CA 1
ATOM 609 C C . MET A 1 81 ? 9.751 -8.464 -9.592 1.00 82.62 81 MET A C 1
ATOM 611 O O . MET A 1 81 ? 10.401 -9.157 -10.369 1.00 82.62 81 MET A O 1
ATOM 615 N N . LEU A 1 82 ? 9.049 -7.401 -9.991 1.00 80.12 82 LEU A N 1
ATOM 616 C CA . LEU A 1 82 ? 9.092 -6.912 -11.368 1.00 80.12 82 LEU A CA 1
ATOM 617 C C . LEU A 1 82 ? 10.443 -6.280 -11.715 1.00 80.12 82 LEU A C 1
ATOM 619 O O . LEU A 1 82 ? 10.824 -6.278 -12.880 1.00 80.12 82 LEU A O 1
ATOM 623 N N . GLY A 1 83 ? 11.179 -5.751 -10.734 1.00 74.44 83 GLY A N 1
ATOM 624 C CA . GLY A 1 83 ? 12.492 -5.144 -10.974 1.00 74.44 83 GLY A CA 1
ATOM 625 C C . GLY A 1 83 ? 12.447 -3.909 -11.884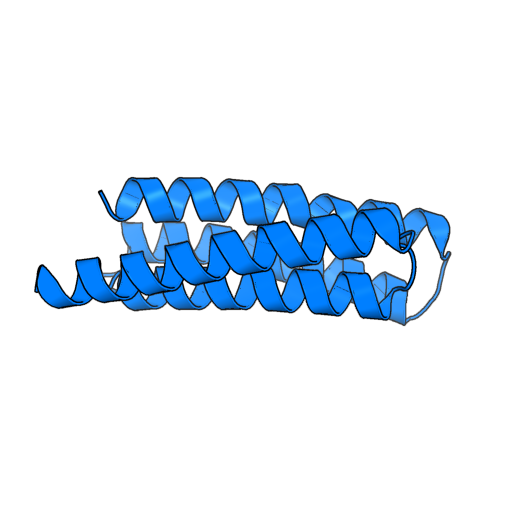 1.00 74.44 83 GLY A C 1
ATOM 626 O O . GLY A 1 83 ? 13.481 -3.478 -12.379 1.00 74.44 83 GLY A O 1
ATOM 627 N N . THR A 1 84 ? 11.261 -3.336 -12.109 1.00 67.38 84 THR A N 1
ATOM 628 C CA . THR A 1 84 ? 11.035 -2.178 -12.994 1.00 67.38 84 THR A CA 1
ATOM 629 C C . THR A 1 84 ? 11.407 -0.850 -12.353 1.00 67.38 84 THR A C 1
ATOM 631 O O . THR A 1 84 ? 11.559 0.154 -13.044 1.00 67.38 84 THR A O 1
ATOM 634 N N . ALA A 1 85 ? 11.528 -0.828 -11.028 1.00 70.62 85 ALA A N 1
ATOM 635 C CA . ALA A 1 85 ? 11.817 0.364 -10.255 1.00 70.62 85 ALA A CA 1
ATOM 636 C C . ALA A 1 85 ? 13.321 0.664 -10.209 1.00 70.62 85 ALA A C 1
ATOM 638 O O . ALA A 1 85 ? 14.118 -0.158 -9.751 1.00 70.62 85 ALA A O 1
ATOM 639 N N . VAL A 1 86 ? 13.695 1.893 -10.579 1.00 81.50 86 VAL A N 1
ATOM 640 C CA . VAL A 1 86 ? 15.023 2.454 -10.285 1.00 81.50 86 VAL A CA 1
ATOM 641 C C . VAL A 1 86 ? 15.262 2.416 -8.769 1.00 81.50 86 VAL A C 1
ATOM 643 O O . VAL A 1 86 ? 14.332 2.608 -7.984 1.00 81.50 86 VAL A O 1
ATOM 646 N N . MET A 1 87 ? 16.506 2.175 -8.342 1.00 81.62 87 MET A N 1
ATOM 647 C CA . MET A 1 87 ? 16.852 1.980 -6.927 1.00 81.62 87 MET A CA 1
ATOM 648 C C . MET A 1 87 ? 16.382 3.131 -6.021 1.00 81.62 87 MET A C 1
ATOM 650 O O . MET A 1 87 ? 15.908 2.880 -4.913 1.00 81.62 87 MET A O 1
ATOM 654 N N . ASP A 1 88 ? 16.457 4.374 -6.496 1.00 84.56 88 ASP A N 1
ATOM 655 C CA . ASP A 1 88 ? 16.025 5.547 -5.727 1.00 84.56 88 ASP A CA 1
ATOM 656 C C . ASP A 1 88 ? 14.503 5.603 -5.562 1.00 84.56 88 ASP A C 1
ATOM 658 O O . ASP A 1 88 ? 14.003 5.816 -4.455 1.00 84.56 88 ASP A O 1
ATOM 662 N N . TYR A 1 89 ? 13.754 5.300 -6.628 1.00 85.19 89 TYR A N 1
ATOM 663 C CA . TYR A 1 89 ? 12.299 5.160 -6.554 1.00 85.19 89 TYR A CA 1
ATOM 664 C C . TYR A 1 89 ? 11.903 4.035 -5.593 1.00 85.19 89 TYR A C 1
ATOM 666 O O . TYR A 1 89 ? 11.018 4.202 -4.756 1.00 85.19 89 TYR A O 1
ATOM 674 N N . TRP A 1 90 ? 12.607 2.903 -5.650 1.00 86.00 90 TRP A N 1
ATOM 675 C CA . TRP A 1 90 ? 12.381 1.785 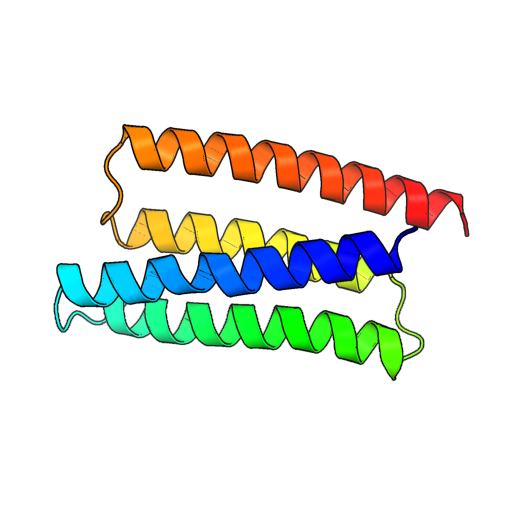-4.739 1.00 86.00 90 TRP A CA 1
ATOM 676 C C . TRP A 1 90 ? 12.605 2.168 -3.267 1.00 86.00 90 TRP A C 1
ATOM 678 O O . TRP A 1 90 ? 11.785 1.838 -2.410 1.00 86.00 90 TRP A O 1
ATOM 688 N N . ARG A 1 91 ? 13.682 2.901 -2.958 1.00 87.38 91 ARG A N 1
ATOM 689 C CA . ARG A 1 91 ? 13.959 3.386 -1.594 1.00 87.38 91 ARG A CA 1
ATOM 690 C C . ARG A 1 91 ? 12.871 4.331 -1.091 1.00 87.38 91 ARG A C 1
ATOM 692 O O . ARG A 1 91 ? 12.435 4.196 0.052 1.00 87.38 91 ARG A O 1
ATOM 699 N N . MET A 1 92 ? 12.393 5.234 -1.948 1.00 91.00 92 MET A N 1
ATOM 700 C CA . MET A 1 92 ? 11.261 6.107 -1.633 1.00 91.00 92 MET A CA 1
ATOM 701 C C . MET A 1 92 ? 10.005 5.286 -1.309 1.00 91.00 92 MET A C 1
ATOM 703 O O . MET A 1 92 ? 9.374 5.502 -0.276 1.00 91.00 92 MET A O 1
ATOM 707 N N . ARG A 1 93 ? 9.668 4.300 -2.149 1.00 90.25 93 ARG A N 1
ATOM 708 C CA . ARG A 1 93 ? 8.508 3.415 -1.949 1.00 90.25 93 ARG A CA 1
ATOM 709 C C . ARG A 1 93 ? 8.600 2.622 -0.649 1.00 90.25 93 ARG A C 1
ATOM 711 O O . ARG A 1 93 ? 7.605 2.528 0.068 1.00 90.25 93 ARG A O 1
ATOM 718 N N . LEU A 1 94 ? 9.782 2.110 -0.314 1.00 89.94 94 LEU A N 1
ATOM 719 C CA . LEU A 1 94 ? 10.028 1.403 0.942 1.00 89.94 94 LEU A CA 1
ATOM 720 C C . LEU A 1 94 ? 9.806 2.314 2.156 1.00 89.94 94 LEU A C 1
ATOM 722 O O . LEU A 1 94 ? 9.104 1.925 3.085 1.00 89.94 94 LEU A O 1
ATOM 726 N N . SER A 1 95 ? 10.359 3.531 2.135 1.00 92.38 95 SER A N 1
ATOM 727 C CA . SER A 1 95 ? 10.207 4.498 3.229 1.00 92.38 95 SER A CA 1
ATOM 728 C C . SER A 1 95 ? 8.746 4.908 3.431 1.00 92.38 95 SER A C 1
ATOM 730 O O . SER A 1 95 ? 8.240 4.844 4.551 1.00 92.38 95 SER A O 1
ATOM 732 N N . LEU A 1 96 ? 8.034 5.237 2.348 1.00 90.94 96 LEU A N 1
ATOM 733 C CA . LEU A 1 96 ? 6.614 5.585 2.413 1.00 90.94 96 LEU A CA 1
ATOM 734 C C . LEU A 1 96 ? 5.765 4.414 2.910 1.00 90.94 96 LEU A C 1
ATOM 736 O O . LEU A 1 96 ? 4.912 4.600 3.773 1.00 90.94 96 LEU A O 1
ATOM 740 N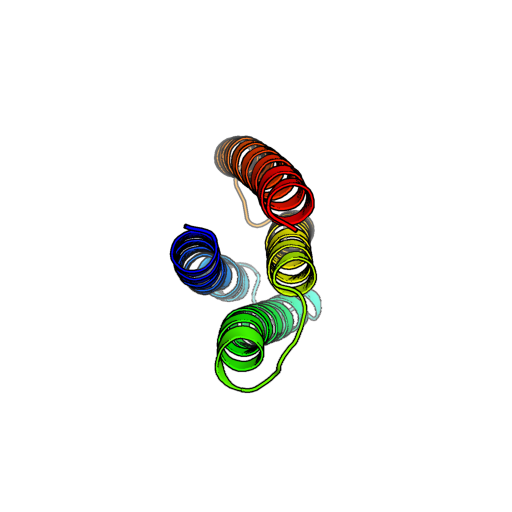 N . THR A 1 97 ? 6.023 3.201 2.416 1.00 92.19 97 THR A N 1
ATOM 741 C CA . THR A 1 97 ? 5.295 2.010 2.868 1.00 92.19 97 THR A CA 1
ATOM 742 C C . THR A 1 97 ? 5.556 1.754 4.350 1.00 92.19 97 THR A C 1
ATOM 744 O O . THR A 1 97 ? 4.611 1.495 5.080 1.00 92.19 97 THR A O 1
ATOM 747 N N . ALA A 1 98 ? 6.791 1.915 4.837 1.00 92.25 98 ALA A N 1
ATOM 748 C CA . ALA A 1 98 ? 7.101 1.784 6.260 1.00 92.25 98 ALA A CA 1
ATOM 749 C C . ALA A 1 98 ? 6.325 2.793 7.126 1.00 92.25 98 ALA A C 1
ATOM 751 O O . ALA A 1 98 ? 5.755 2.406 8.144 1.00 92.25 98 ALA A O 1
ATOM 752 N N . ILE A 1 99 ? 6.234 4.058 6.698 1.00 94.06 99 ILE A N 1
ATOM 753 C CA . ILE A 1 99 ? 5.423 5.077 7.384 1.00 94.06 99 ILE A CA 1
ATOM 754 C C . ILE A 1 99 ? 3.948 4.659 7.406 1.00 94.06 99 ILE A C 1
ATOM 756 O O . ILE A 1 99 ? 3.314 4.683 8.460 1.00 94.06 99 ILE A O 1
ATOM 760 N N . VAL A 1 100 ? 3.406 4.222 6.266 1.00 93.38 100 VAL A N 1
ATOM 761 C CA . VAL A 1 100 ? 2.016 3.754 6.163 1.00 93.38 100 VAL A CA 1
ATOM 762 C C . VAL A 1 100 ? 1.767 2.557 7.083 1.00 93.38 100 VAL A C 1
ATOM 764 O O . VAL A 1 100 ? 0.741 2.532 7.760 1.00 93.38 100 VAL A O 1
ATOM 767 N N . LEU A 1 101 ? 2.696 1.602 7.175 1.00 93.50 101 LEU A N 1
ATOM 768 C CA . LEU A 1 101 ? 2.588 0.456 8.083 1.00 93.50 101 LEU A CA 1
ATOM 769 C C . LEU A 1 101 ? 2.562 0.888 9.550 1.00 93.50 101 LEU A C 1
ATOM 771 O O . LEU A 1 101 ? 1.715 0.414 10.302 1.00 93.50 101 LEU A O 1
ATOM 775 N N . ILE A 1 102 ? 3.428 1.822 9.952 1.00 94.62 102 ILE A N 1
ATOM 776 C CA . ILE A 1 102 ? 3.420 2.376 11.313 1.00 94.62 102 ILE A CA 1
ATOM 777 C C . ILE A 1 102 ? 2.067 3.035 11.610 1.00 94.62 102 ILE A C 1
ATOM 779 O O . ILE A 1 102 ? 1.479 2.782 12.659 1.00 94.62 102 ILE A O 1
ATOM 783 N N . LEU A 1 103 ? 1.530 3.820 10.672 1.00 93.12 103 LEU A N 1
ATOM 784 C CA . LEU A 1 103 ? 0.208 4.434 10.818 1.00 93.12 103 LEU A CA 1
ATOM 785 C C . LEU A 1 103 ? -0.911 3.389 10.937 1.00 93.12 103 LEU A C 1
ATOM 787 O O . LEU A 1 103 ? -1.807 3.554 11.760 1.00 93.12 103 LEU A O 1
ATOM 791 N N . HIS A 1 104 ? -0.851 2.294 10.173 1.00 91.00 104 HIS A N 1
ATOM 792 C CA . HIS A 1 104 ? -1.816 1.196 10.291 1.00 91.00 104 HIS A CA 1
ATOM 793 C C . HIS A 1 104 ? -1.723 0.502 11.656 1.00 91.00 104 HIS A C 1
ATOM 795 O O . HIS A 1 104 ? -2.758 0.216 12.252 1.00 91.00 104 HIS A O 1
ATOM 801 N N . LEU A 1 105 ? -0.515 0.286 12.190 1.00 93.50 105 LEU A N 1
ATOM 802 C CA . LEU A 1 105 ? -0.320 -0.277 13.531 1.00 93.50 105 LEU A CA 1
ATOM 803 C C . LEU A 1 105 ? -0.899 0.633 14.621 1.00 93.50 105 LEU A C 1
ATOM 805 O O . LEU A 1 105 ? -1.637 0.155 15.480 1.00 93.50 105 LEU A O 1
ATOM 809 N N . ILE A 1 106 ? -0.635 1.942 14.550 1.00 92.88 106 ILE A N 1
ATOM 810 C CA . ILE A 1 106 ? -1.218 2.932 15.468 1.00 92.88 106 ILE A CA 1
ATOM 811 C C . ILE A 1 106 ? -2.749 2.886 15.387 1.00 92.88 106 ILE A C 1
ATOM 813 O O . ILE A 1 106 ? -3.427 2.821 16.412 1.00 92.88 106 ILE A O 1
ATOM 817 N N . MET A 1 107 ? -3.311 2.842 14.179 1.00 91.56 107 MET A N 1
ATOM 818 C CA . MET A 1 107 ? -4.760 2.755 14.000 1.00 91.56 107 MET A CA 1
ATOM 819 C C . MET A 1 107 ? -5.347 1.456 14.549 1.00 91.56 107 MET A C 1
ATOM 821 O O . MET A 1 107 ? -6.413 1.499 15.153 1.00 91.56 107 MET A O 1
ATOM 825 N N . ILE A 1 108 ? -4.660 0.319 14.408 1.00 91.44 108 ILE A N 1
ATOM 826 C CA . ILE A 1 108 ? -5.081 -0.943 15.031 1.00 91.44 108 ILE A CA 1
ATOM 827 C C . ILE A 1 108 ? -5.133 -0.783 16.553 1.00 91.44 108 ILE A C 1
ATOM 829 O O . ILE A 1 108 ? -6.142 -1.136 17.156 1.00 91.44 108 ILE A O 1
ATOM 833 N N . THR A 1 109 ? -4.095 -0.207 17.170 1.00 90.81 109 THR A N 1
ATOM 834 C CA . THR A 1 109 ? -4.087 0.015 18.625 1.00 90.81 109 THR A CA 1
ATOM 835 C C . THR A 1 109 ? -5.194 0.958 19.085 1.00 90.81 109 THR A C 1
ATOM 837 O O . THR A 1 109 ? -5.843 0.671 20.084 1.00 90.81 109 THR A O 1
ATOM 840 N N . LEU A 1 110 ? -5.465 2.032 18.335 1.00 89.12 110 LEU A N 1
ATOM 841 C CA . LEU A 1 110 ? -6.523 2.990 18.663 1.00 89.12 110 LEU A CA 1
ATOM 842 C C . LEU A 1 110 ? -7.904 2.348 18.562 1.00 89.12 110 LEU A C 1
ATOM 844 O O . LEU A 1 110 ? -8.704 2.480 19.479 1.00 89.12 110 LEU A O 1
ATOM 848 N N . VAL A 1 111 ? -8.159 1.605 17.481 1.00 87.12 111 VAL A N 1
ATOM 849 C CA . VAL A 1 111 ? -9.427 0.891 17.307 1.00 87.12 111 VAL A CA 1
ATOM 850 C C . VAL A 1 111 ? -9.618 -0.131 18.424 1.00 87.12 111 VAL A C 1
ATOM 852 O O . VAL A 1 111 ? -10.718 -0.223 18.938 1.00 87.12 111 VAL A O 1
ATOM 855 N N . ILE A 1 112 ? -8.581 -0.874 18.826 1.00 86.94 112 ILE A N 1
ATOM 856 C CA . ILE A 1 112 ? -8.687 -1.856 19.918 1.00 86.94 112 ILE A CA 1
ATOM 857 C C . ILE A 1 112 ? -8.946 -1.183 21.273 1.00 86.94 112 ILE A C 1
ATOM 859 O O . ILE A 1 112 ? -9.699 -1.734 22.061 1.00 86.94 112 ILE A O 1
ATOM 863 N N . MET A 1 113 ? -8.336 -0.026 21.553 1.00 84.44 113 MET A N 1
ATOM 864 C CA . MET A 1 113 ? -8.526 0.685 22.827 1.00 84.44 113 MET A CA 1
ATOM 865 C C . MET A 1 113 ? -9.853 1.453 22.929 1.00 84.44 113 MET A C 1
ATOM 867 O O . MET A 1 113 ? -10.259 1.793 24.035 1.00 84.44 113 MET A O 1
ATOM 871 N N . GLU A 1 114 ? -10.505 1.766 21.805 1.00 72.31 114 GLU A N 1
ATOM 872 C CA . GLU A 1 114 ? -11.853 2.362 21.779 1.00 72.31 114 GLU A CA 1
ATOM 873 C C . GLU A 1 114 ? -12.981 1.331 22.006 1.00 72.31 114 GLU A C 1
ATOM 875 O O . GLU A 1 114 ? -14.130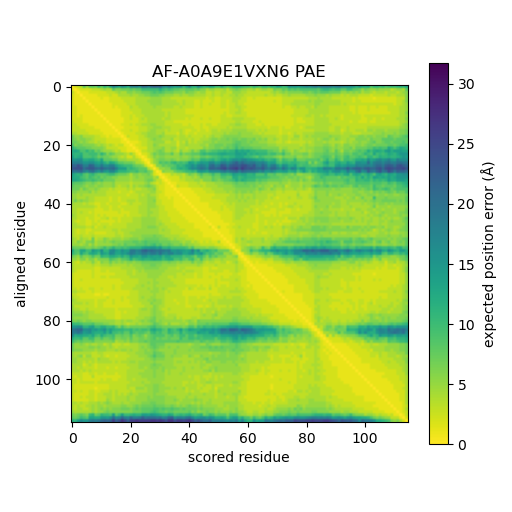 1.737 22.195 1.00 72.31 114 GLU A O 1
ATOM 880 N N . PHE A 1 115 ? -12.672 0.028 21.975 1.00 53.97 115 PHE A N 1
ATOM 881 C CA . PHE A 1 115 ? -13.581 -1.071 22.336 1.00 53.97 115 PHE A CA 1
ATOM 882 C C . PHE A 1 115 ? -13.459 -1.439 23.819 1.00 53.97 115 PHE A C 1
ATOM 884 O O . PHE A 1 115 ? -14.497 -1.857 24.382 1.00 53.97 115 PHE A O 1
#